Protein AF-A0A1D2AH05-F1 (afdb_monomer)

Secondary structure (DSSP, 8-state):
---------------------------TTTTTSTTHHHHHHHHHHHHHHHHHHHHHH-GGGTSS------TTS-S-HHHHHHHHHHHHHHSTT--TT--EEEE-S-THHHHHHHHTT-SSEEEEEEPPP----STT-------S-TTS--EEEEE-

Radius of gyration: 19.67 Å; Cα contacts (8 Å, |Δi|>4): 107; chains: 1; bounding box: 65×32×46 Å

Nearest PDB structures (foldseek):
  5fir-assembly1_A  TM=8.798E-01  e=1.162E-06  Caenorhabditis elegans
  5fir-assembly6_K  TM=8.689E-01  e=9.534E-07  Caenorhabditis elegans
  5fir-assembly2_C  TM=8.759E-01  e=2.246E-06  Caenorhabditis elegans
  8k5p-assembly1_M  TM=8.437E-01  e=1.088E-06  Saccharomyces cerevisiae S288C
  8yfr-assembly1_R  TM=8.035E-01  e=6.039E-06  Komagataella phaffii

Organism: Auxenochlorella protothecoides (NCBI:txid3075)

Foldseek 3Di:
DDDDDDDDDDDDDDDDDDDDDDDDDDDPCCCVDPVNVVVQVVVLVVVVVVLVVCCVPPPVSVPDDDDDDGPVDDDDPLVVVLVVLVVLVVDPPRDLQDAEEAEDADPVNVVSQVVSPRPHYKYKYWDQDQPDPDPDDGPPPPCPDPVPIDIDIGTD

Structure (mmCIF, N/CA/C/O backbone):
data_AF-A0A1D2AH05-F1
#
_entry.id   AF-A0A1D2AH05-F1
#
loop_
_atom_site.group_PDB
_atom_site.id
_atom_site.type_symbol
_atom_site.label_atom_id
_atom_site.label_alt_id
_atom_site.label_comp_id
_atom_site.label_asym_id
_atom_si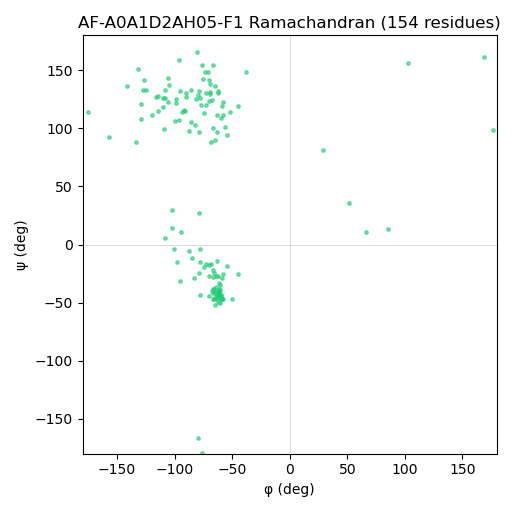te.label_entity_id
_atom_site.label_seq_id
_atom_site.pdbx_PDB_ins_code
_atom_site.Cartn_x
_atom_site.Cartn_y
_atom_site.Cartn_z
_atom_site.occupancy
_atom_site.B_iso_or_equiv
_atom_site.auth_seq_id
_atom_site.auth_comp_id
_atom_site.auth_asym_id
_atom_site.auth_atom_id
_atom_site.pdbx_PDB_model_num
ATOM 1 N N . MET A 1 1 ? -32.420 -3.514 -7.504 1.00 34.28 1 MET A N 1
ATOM 2 C CA . MET A 1 1 ? -31.589 -3.898 -8.666 1.00 34.28 1 MET A CA 1
ATOM 3 C C . MET A 1 1 ? -30.134 -3.801 -8.250 1.00 34.28 1 MET A C 1
ATOM 5 O O . MET A 1 1 ? -29.700 -2.736 -7.841 1.00 34.28 1 MET A O 1
ATOM 9 N N . LEU A 1 2 ? -29.437 -4.934 -8.248 1.00 34.66 2 LEU A N 1
ATOM 10 C CA . LEU A 1 2 ? -28.055 -5.085 -7.790 1.00 34.66 2 LEU A CA 1
ATOM 11 C C . LEU A 1 2 ? -27.094 -4.439 -8.801 1.00 34.66 2 LEU A C 1
ATOM 13 O O . LEU A 1 2 ? -27.190 -4.732 -9.990 1.00 34.66 2 LEU A O 1
ATOM 17 N N . HIS A 1 3 ? -26.165 -3.596 -8.353 1.00 33.41 3 HIS A N 1
ATOM 18 C CA . HIS A 1 3 ? -24.952 -3.264 -9.108 1.00 33.41 3 HIS A CA 1
ATOM 19 C C . HIS A 1 3 ? -23.756 -3.693 -8.256 1.00 33.41 3 HIS A C 1
ATOM 21 O O . HIS A 1 3 ? -23.551 -3.191 -7.155 1.00 33.41 3 HIS A O 1
ATOM 27 N N . GLY A 1 4 ? -23.062 -4.727 -8.737 1.00 34.72 4 GLY A N 1
ATOM 28 C CA . GLY A 1 4 ? -21.944 -5.385 -8.065 1.00 34.72 4 GLY A CA 1
ATOM 29 C C . GLY A 1 4 ? -20.626 -4.598 -8.121 1.00 34.72 4 GLY A C 1
ATOM 30 O O . GLY A 1 4 ? -20.571 -3.515 -8.702 1.00 34.72 4 GLY A O 1
ATOM 31 N N . PRO A 1 5 ? -19.548 -5.151 -7.535 1.00 37.34 5 PRO A N 1
ATOM 32 C CA . PRO A 1 5 ? -18.251 -4.491 -7.464 1.00 37.34 5 PRO A CA 1
ATOM 33 C C . PRO A 1 5 ? -17.597 -4.396 -8.848 1.00 37.34 5 PRO A C 1
ATOM 35 O O . PRO A 1 5 ? -17.486 -5.376 -9.591 1.00 37.34 5 PRO A O 1
ATOM 38 N N . THR A 1 6 ? -17.162 -3.185 -9.183 1.00 32.34 6 THR A N 1
ATOM 39 C CA . THR A 1 6 ? -16.526 -2.805 -10.444 1.00 32.34 6 THR A CA 1
ATOM 40 C C . THR A 1 6 ? -15.244 -3.612 -10.670 1.00 32.34 6 THR A C 1
ATOM 42 O O . THR A 1 6 ? -14.236 -3.426 -9.993 1.00 32.34 6 THR A O 1
ATOM 45 N N . LYS A 1 7 ? -15.293 -4.537 -11.635 1.00 33.09 7 LYS A N 1
ATOM 46 C CA . LYS A 1 7 ? -14.141 -5.304 -12.127 1.00 33.09 7 LYS A CA 1
ATOM 47 C C . LYS A 1 7 ? -13.132 -4.372 -12.804 1.00 33.09 7 LYS A C 1
ATOM 49 O O . LYS A 1 7 ? -13.511 -3.536 -13.621 1.00 33.09 7 LYS A O 1
ATOM 54 N N . LEU A 1 8 ? -11.848 -4.585 -12.517 1.00 35.28 8 LEU A N 1
ATOM 55 C CA . LEU A 1 8 ? -10.707 -3.968 -13.195 1.00 35.28 8 LEU A CA 1
ATOM 56 C C . LEU A 1 8 ? -10.786 -4.251 -14.714 1.00 35.28 8 LEU A C 1
ATOM 58 O O . LEU A 1 8 ? -10.469 -5.354 -15.159 1.00 35.28 8 LEU A O 1
ATOM 62 N N . GLN A 1 9 ? -11.238 -3.285 -15.521 1.00 28.88 9 GLN A N 1
ATOM 63 C CA . GLN A 1 9 ? -11.193 -3.378 -16.984 1.00 28.88 9 GLN A CA 1
ATOM 64 C C . GLN A 1 9 ? -9.833 -2.888 -17.487 1.00 28.88 9 GLN A C 1
ATOM 66 O O . GLN A 1 9 ? -9.564 -1.692 -17.541 1.00 28.88 9 GLN A O 1
ATOM 71 N N . ALA A 1 10 ? -8.978 -3.824 -17.895 1.00 34.34 10 ALA A N 1
ATOM 72 C CA . ALA A 1 10 ? -7.809 -3.529 -18.711 1.00 34.34 10 ALA A CA 1
ATOM 73 C C . ALA A 1 10 ? -8.221 -3.562 -20.195 1.00 34.34 10 ALA A C 1
ATOM 75 O O . ALA A 1 10 ? -8.300 -4.636 -20.789 1.00 34.34 10 ALA A O 1
ATOM 76 N N . ARG A 1 11 ? -8.507 -2.400 -20.800 1.00 31.09 11 ARG A N 1
ATOM 77 C CA . ARG A 1 11 ? -8.536 -2.250 -22.269 1.00 31.09 11 ARG A CA 1
ATOM 78 C C . ARG A 1 11 ? -7.136 -1.854 -22.732 1.00 31.09 11 ARG A C 1
ATOM 80 O O . ARG A 1 11 ? -6.517 -0.964 -22.160 1.00 31.09 11 ARG A O 1
ATOM 87 N N . GLY A 1 12 ? -6.620 -2.625 -23.684 1.00 33.19 12 GLY A N 1
ATOM 88 C CA . GLY A 1 12 ? -5.206 -2.676 -24.031 1.00 33.19 12 GLY A CA 1
ATOM 89 C C . GLY A 1 12 ? -4.703 -1.561 -24.939 1.00 33.19 12 GLY A C 1
ATOM 90 O O . GLY A 1 12 ? -5.473 -0.888 -25.612 1.00 33.19 12 GLY A O 1
ATOM 91 N N . LEU A 1 13 ? -3.374 -1.474 -24.975 1.00 28.31 13 LEU A N 1
ATOM 92 C CA . LEU A 1 13 ? -2.537 -1.181 -26.138 1.00 28.31 13 LEU A CA 1
ATOM 93 C C . LEU A 1 13 ? -1.152 -1.754 -25.797 1.00 28.31 13 LEU A C 1
ATOM 95 O O . LEU A 1 13 ? -0.359 -1.140 -25.089 1.00 28.31 13 LEU A O 1
ATOM 99 N N . PHE A 1 14 ? -0.911 -3.001 -26.207 1.00 38.81 14 PHE A N 1
ATOM 100 C CA . PHE A 1 14 ? 0.419 -3.604 -26.173 1.00 38.81 14 PHE A CA 1
ATOM 101 C C . PHE A 1 14 ? 1.158 -3.144 -27.429 1.00 38.81 14 PHE A C 1
ATOM 103 O O . PHE A 1 14 ? 0.898 -3.659 -28.513 1.00 38.81 14 PHE A O 1
ATOM 110 N N . SER A 1 15 ? 2.067 -2.183 -27.293 1.00 30.45 15 SER A N 1
ATOM 111 C CA . SER A 1 15 ? 3.177 -2.045 -28.233 1.00 30.45 15 SER A CA 1
ATOM 112 C C . SER A 1 15 ? 4.408 -2.695 -27.602 1.00 30.45 15 SER A C 1
ATOM 114 O O . SER A 1 15 ? 4.772 -2.420 -26.458 1.00 30.45 15 SER A O 1
ATOM 116 N N . SER A 1 16 ? 5.005 -3.638 -28.326 1.00 33.69 16 SER A N 1
ATOM 117 C CA . SER A 1 16 ? 6.245 -4.314 -27.954 1.00 33.69 16 SER A CA 1
ATOM 118 C C . SER A 1 16 ? 7.385 -3.296 -27.895 1.00 33.69 16 SER A C 1
ATOM 120 O O . SER A 1 16 ? 7.786 -2.758 -28.927 1.00 33.69 16 SER A O 1
ATOM 122 N N . VAL A 1 17 ? 7.901 -3.020 -26.697 1.00 43.31 17 VAL A N 1
ATOM 123 C CA . VAL A 1 17 ? 9.143 -2.254 -26.523 1.00 43.31 17 VAL A CA 1
ATOM 124 C C . VAL A 1 17 ? 10.309 -3.206 -26.819 1.00 43.31 17 VAL A C 1
ATOM 126 O O . VAL A 1 17 ? 10.338 -4.282 -26.224 1.00 43.31 17 VAL A O 1
ATOM 129 N N . PRO A 1 18 ? 11.239 -2.873 -27.733 1.00 33.81 18 PRO A N 1
ATOM 130 C CA . PRO A 1 18 ? 12.323 -3.775 -28.098 1.00 33.81 18 PRO A CA 1
ATOM 131 C C . PRO A 1 18 ? 13.327 -3.947 -26.951 1.00 33.81 18 PRO A C 1
ATOM 133 O O . PRO A 1 18 ? 13.812 -2.973 -26.365 1.00 33.81 18 PRO A O 1
ATOM 136 N N . ASP A 1 19 ? 13.643 -5.208 -26.666 1.00 48.44 19 ASP A N 1
ATOM 137 C CA . ASP A 1 19 ? 14.663 -5.646 -25.720 1.00 48.44 19 ASP A CA 1
ATOM 138 C C . ASP A 1 19 ? 16.054 -5.539 -26.350 1.00 48.44 19 ASP A C 1
ATOM 140 O O . ASP A 1 19 ? 16.490 -6.446 -27.051 1.00 48.44 19 ASP A O 1
ATOM 144 N N . SER A 1 20 ? 16.775 -4.449 -26.080 1.00 43.00 20 SER A N 1
ATOM 145 C CA . SER A 1 20 ? 18.239 -4.501 -25.938 1.00 43.00 20 SER A CA 1
ATOM 146 C C . SER A 1 20 ? 18.817 -3.152 -25.510 1.00 43.00 20 SER A C 1
ATOM 148 O O . SER A 1 20 ? 18.840 -2.200 -26.290 1.00 43.00 20 SER A O 1
ATOM 150 N N . LEU A 1 21 ? 19.382 -3.094 -24.302 1.00 40.72 21 LEU A N 1
ATOM 151 C CA . LEU A 1 21 ? 20.508 -2.209 -23.993 1.00 40.72 21 LEU A CA 1
ATOM 152 C C . LEU A 1 21 ? 21.638 -3.078 -23.417 1.00 40.72 21 LEU A C 1
ATOM 154 O O . LEU A 1 21 ? 21.357 -3.932 -22.573 1.00 40.72 21 LEU A O 1
ATOM 158 N N . PRO A 1 22 ? 22.889 -2.915 -23.888 1.00 35.47 22 PRO A N 1
ATOM 159 C CA . PRO A 1 22 ? 23.987 -3.810 -23.553 1.00 35.47 22 PRO A CA 1
ATOM 160 C C . PRO A 1 22 ? 24.416 -3.623 -22.096 1.00 35.47 22 PRO A C 1
ATOM 162 O O . PRO A 1 22 ? 24.314 -2.531 -21.534 1.00 35.47 22 PRO A O 1
ATOM 165 N N . GLY A 1 23 ? 24.886 -4.721 -21.501 1.00 44.91 23 GLY A N 1
ATOM 166 C CA . GLY A 1 23 ? 25.186 -4.856 -20.081 1.00 44.91 23 GLY A CA 1
ATOM 167 C C . GLY A 1 23 ? 25.963 -3.682 -19.491 1.00 44.91 23 GLY A C 1
ATOM 168 O O . GLY A 1 23 ? 27.100 -3.410 -19.868 1.00 44.91 23 GLY A O 1
ATOM 169 N N . ARG A 1 24 ? 25.356 -3.015 -18.510 1.00 38.25 24 ARG A N 1
ATOM 170 C CA . ARG A 1 24 ? 26.046 -2.159 -17.546 1.00 38.25 24 ARG A CA 1
ATOM 171 C C . ARG A 1 24 ? 25.397 -2.351 -16.186 1.00 38.25 24 ARG A C 1
ATOM 173 O O . ARG A 1 24 ? 24.176 -2.426 -16.089 1.00 38.25 24 ARG A O 1
ATOM 180 N N . ALA A 1 25 ? 26.256 -2.455 -15.177 1.00 42.81 25 ALA A N 1
ATOM 181 C CA . ALA A 1 25 ? 25.951 -2.674 -13.772 1.00 42.81 25 ALA A CA 1
ATOM 182 C C . ALA A 1 25 ? 24.699 -1.928 -13.280 1.00 42.81 25 ALA A C 1
ATOM 184 O O . ALA A 1 25 ? 24.389 -0.825 -13.744 1.00 42.81 25 ALA A O 1
ATOM 185 N N . HIS A 1 26 ? 24.012 -2.529 -12.305 1.00 47.12 26 HIS A N 1
ATOM 186 C CA . HIS A 1 26 ? 22.932 -1.911 -11.542 1.00 47.12 26 HIS A CA 1
ATOM 187 C C . HIS A 1 26 ? 23.436 -0.602 -10.921 1.00 47.12 26 HIS A C 1
ATOM 189 O O . HIS A 1 26 ? 24.060 -0.592 -9.865 1.00 47.12 26 HIS A O 1
ATOM 195 N N . HIS A 1 27 ? 23.209 0.520 -11.600 1.00 45.88 27 HIS A N 1
ATOM 196 C CA . HIS A 1 27 ? 23.516 1.823 -11.037 1.00 45.88 27 HIS A CA 1
ATOM 197 C C . HIS A 1 27 ? 22.442 2.111 -9.989 1.00 45.88 27 HIS A C 1
ATOM 199 O O . HIS A 1 27 ? 21.282 2.329 -10.344 1.00 45.88 27 HIS A O 1
ATOM 205 N N . GLN A 1 28 ? 22.841 2.153 -8.715 1.00 52.06 28 GLN A N 1
ATOM 206 C CA . GLN A 1 28 ? 22.016 2.568 -7.568 1.00 52.06 28 GLN A CA 1
ATOM 207 C C . GLN A 1 28 ? 21.199 3.851 -7.858 1.00 52.06 28 GLN A C 1
ATOM 209 O O . GLN A 1 28 ? 20.119 4.056 -7.314 1.00 52.06 28 GLN A O 1
ATOM 214 N N . ASN A 1 29 ? 21.677 4.681 -8.792 1.00 51.44 29 ASN A N 1
ATOM 215 C CA . ASN A 1 29 ? 21.108 5.975 -9.161 1.00 51.44 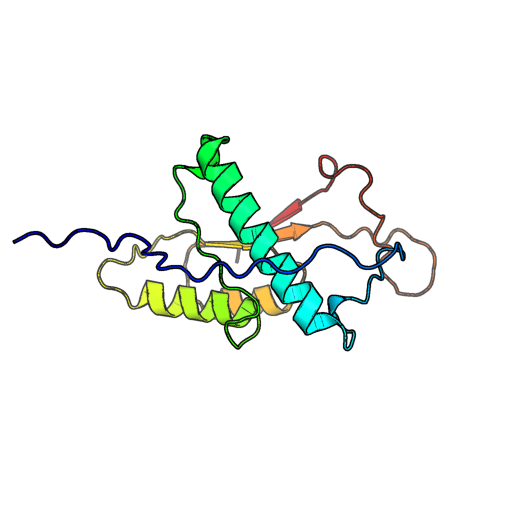29 ASN A CA 1
ATOM 216 C C . ASN A 1 29 ? 20.144 5.941 -10.361 1.00 51.44 29 ASN A C 1
ATOM 218 O O . ASN A 1 29 ? 19.761 7.001 -10.853 1.00 51.44 29 ASN A O 1
ATOM 222 N N . ALA A 1 30 ? 19.716 4.770 -10.850 1.00 57.91 30 ALA A N 1
ATOM 223 C CA . ALA A 1 30 ? 18.767 4.684 -11.972 1.00 57.91 30 ALA A CA 1
ATOM 224 C C . ALA A 1 30 ? 17.434 5.416 -11.695 1.00 57.91 30 ALA A C 1
ATOM 226 O O . ALA A 1 30 ? 16.778 5.890 -12.621 1.00 57.91 30 ALA A O 1
ATOM 227 N N . ILE A 1 31 ? 17.062 5.560 -10.418 1.00 61.09 31 ILE A N 1
ATOM 228 C CA . ILE A 1 31 ? 15.856 6.269 -9.964 1.00 61.09 31 ILE A CA 1
ATOM 229 C C . ILE A 1 31 ? 16.051 7.800 -9.967 1.00 61.09 31 ILE A C 1
ATOM 231 O O . ILE A 1 31 ? 15.075 8.528 -10.116 1.00 61.09 31 ILE A O 1
ATOM 235 N N . ALA A 1 32 ? 17.290 8.296 -9.866 1.00 57.88 32 ALA A N 1
ATOM 236 C CA . ALA A 1 32 ? 17.636 9.725 -9.819 1.00 57.88 32 ALA A CA 1
ATOM 237 C C . ALA A 1 32 ? 18.321 10.241 -11.107 1.00 57.88 32 ALA A C 1
ATOM 239 O O . ALA A 1 32 ? 18.779 11.377 -11.168 1.00 57.88 32 ALA A O 1
ATOM 240 N N . SER A 1 33 ? 18.418 9.402 -12.140 1.00 63.06 33 SER A N 1
ATOM 241 C CA . SER A 1 33 ? 19.129 9.683 -13.392 1.00 63.06 33 SER A CA 1
ATOM 242 C C . SER A 1 33 ? 18.182 10.191 -14.492 1.00 63.06 33 SER A C 1
ATOM 244 O O . SER A 1 33 ? 16.996 9.867 -14.466 1.00 63.06 33 SER A O 1
ATOM 246 N N . PRO A 1 34 ? 18.669 10.895 -15.533 1.00 61.47 34 PRO A N 1
ATOM 247 C CA . PRO A 1 34 ? 17.891 11.181 -16.748 1.00 61.47 34 PRO A CA 1
ATOM 248 C C . PRO A 1 34 ? 17.299 9.934 -17.440 1.00 61.47 34 PRO A C 1
ATOM 250 O O . PRO A 1 34 ? 16.334 10.049 -18.190 1.00 61.47 34 PRO A O 1
ATOM 253 N N . LEU A 1 35 ? 17.806 8.728 -17.152 1.00 67.06 35 LEU A N 1
ATOM 254 C CA . LEU A 1 35 ? 17.219 7.459 -17.612 1.00 67.06 35 LEU A CA 1
ATOM 255 C C . LEU A 1 35 ? 15.982 7.008 -16.805 1.00 67.06 35 LEU A C 1
ATOM 257 O O . LEU A 1 35 ? 15.357 6.000 -17.156 1.00 67.06 35 LEU A O 1
ATOM 261 N N . ARG A 1 36 ? 15.610 7.743 -15.746 1.00 73.50 36 ARG A N 1
ATOM 262 C CA . ARG A 1 36 ? 14.499 7.433 -14.832 1.00 73.50 36 ARG A CA 1
ATOM 263 C C . ARG A 1 36 ? 13.189 7.133 -15.565 1.00 73.50 36 ARG A C 1
ATOM 265 O O . ARG A 1 36 ? 12.602 6.107 -15.232 1.00 73.50 36 ARG A O 1
ATOM 272 N N . PRO A 1 37 ? 12.716 7.912 -16.561 1.00 81.12 37 PRO A N 1
ATOM 273 C CA . PRO A 1 37 ? 11.414 7.649 -17.178 1.00 81.12 37 PRO A CA 1
ATOM 274 C C . PRO A 1 37 ? 11.351 6.280 -17.867 1.00 81.12 37 PRO A C 1
ATOM 276 O O . PRO A 1 37 ? 10.469 5.478 -17.576 1.00 81.12 37 PRO A O 1
ATOM 279 N N . ALA A 1 38 ? 12.333 5.955 -18.713 1.00 86.00 38 ALA A N 1
ATOM 280 C CA . ALA A 1 38 ? 12.361 4.679 -19.430 1.00 86.00 38 ALA A CA 1
ATOM 2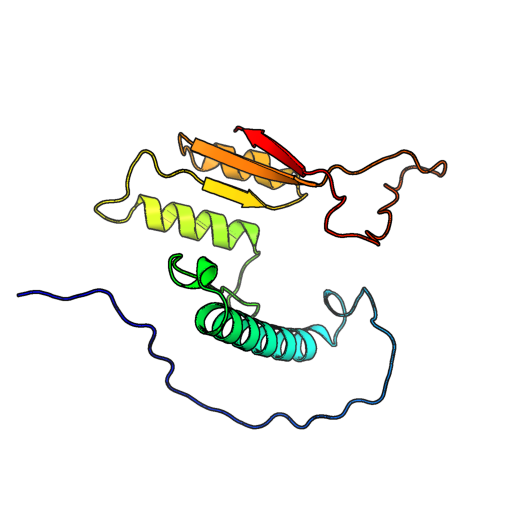81 C C . ALA A 1 38 ? 12.532 3.479 -18.483 1.00 86.00 38 ALA A C 1
ATOM 283 O O . ALA A 1 38 ? 11.918 2.428 -18.679 1.00 86.00 38 ALA A O 1
ATOM 284 N N . PHE A 1 39 ? 13.352 3.632 -17.440 1.00 89.25 39 PHE A N 1
ATOM 285 C CA . PHE A 1 39 ? 13.516 2.605 -16.416 1.00 89.25 39 PHE A CA 1
ATOM 286 C C . PHE A 1 39 ? 12.227 2.395 -15.607 1.00 89.25 39 PHE A C 1
ATOM 288 O O . PHE A 1 39 ? 11.785 1.257 -15.464 1.00 89.25 39 PHE A O 1
ATOM 295 N N . MET A 1 40 ? 11.578 3.469 -15.145 1.00 88.94 40 MET A N 1
ATOM 296 C CA . MET A 1 40 ? 10.331 3.410 -14.371 1.00 88.94 40 MET A CA 1
ATOM 297 C C . MET A 1 40 ? 9.164 2.821 -15.174 1.00 88.94 40 MET A C 1
ATOM 299 O O . MET A 1 40 ? 8.379 2.048 -14.620 1.00 88.94 40 MET A O 1
ATOM 303 N N . VAL A 1 41 ? 9.081 3.099 -16.481 1.00 90.69 41 VAL A N 1
ATOM 304 C CA . VAL A 1 41 ? 8.091 2.481 -17.383 1.00 90.69 41 VAL A CA 1
ATOM 305 C C . VAL A 1 41 ? 8.267 0.964 -17.424 1.00 90.69 41 VAL A C 1
ATOM 307 O O . VAL A 1 41 ? 7.305 0.224 -17.187 1.00 90.69 41 VAL A O 1
ATOM 310 N N . ARG A 1 42 ? 9.498 0.486 -17.656 1.00 91.81 42 ARG A N 1
ATOM 311 C CA . ARG A 1 42 ? 9.795 -0.956 -17.651 1.00 91.81 42 ARG A CA 1
ATOM 312 C C . ARG A 1 42 ? 9.545 -1.575 -16.281 1.00 91.81 42 ARG A C 1
ATOM 314 O O . ARG A 1 42 ? 8.925 -2.633 -16.208 1.00 91.81 42 ARG A O 1
ATOM 321 N N . LEU A 1 43 ? 9.969 -0.912 -15.208 1.00 92.81 43 LEU A N 1
ATOM 322 C CA . LEU A 1 43 ? 9.772 -1.371 -13.835 1.00 92.81 43 LEU A CA 1
ATOM 323 C C . LEU A 1 43 ? 8.281 -1.530 -13.509 1.00 92.81 43 LEU A C 1
ATOM 325 O O . LEU A 1 43 ? 7.863 -2.574 -13.017 1.00 92.81 43 LEU A O 1
ATOM 329 N N . GLY A 1 44 ? 7.458 -0.539 -13.858 1.00 93.75 44 GLY A N 1
ATOM 330 C CA . GLY A 1 44 ? 6.009 -0.603 -13.672 1.00 93.75 44 GLY A CA 1
ATOM 331 C C . GLY A 1 44 ? 5.358 -1.746 -14.455 1.00 93.75 44 GLY A C 1
ATOM 332 O O . GLY A 1 44 ? 4.463 -2.415 -13.939 1.00 93.75 44 GLY A O 1
ATOM 333 N N . ALA A 1 45 ? 5.818 -2.020 -15.681 1.00 93.19 45 ALA A N 1
ATOM 334 C CA . ALA A 1 45 ? 5.338 -3.161 -16.462 1.00 93.19 45 ALA A CA 1
ATOM 335 C C . ALA A 1 45 ? 5.681 -4.504 -15.793 1.00 93.19 45 ALA A C 1
ATOM 337 O O . ALA A 1 45 ? 4.801 -5.358 -15.653 1.00 93.19 45 ALA A O 1
ATOM 338 N N . HIS A 1 46 ? 6.916 -4.653 -15.309 1.00 95.56 46 HIS A N 1
ATOM 339 C CA . HIS A 1 46 ? 7.360 -5.852 -14.598 1.00 95.56 46 HIS A CA 1
ATOM 340 C C . HIS A 1 46 ? 6.609 -6.049 -13.277 1.00 95.56 46 HIS A C 1
ATOM 342 O O . HIS A 1 46 ? 6.176 -7.164 -12.999 1.00 95.56 46 HIS A O 1
ATOM 348 N N . PHE A 1 47 ? 6.363 -4.989 -12.500 1.00 95.19 47 PHE A N 1
ATOM 349 C CA . PHE A 1 47 ? 5.570 -5.084 -11.269 1.00 95.19 47 PHE A CA 1
ATOM 350 C C . PHE A 1 47 ? 4.141 -5.550 -11.532 1.00 95.19 47 PHE A C 1
ATOM 352 O O . PHE A 1 47 ? 3.646 -6.444 -10.847 1.00 95.19 47 PHE A O 1
ATOM 359 N N . ARG A 1 48 ? 3.478 -5.003 -12.556 1.00 94.69 48 ARG A N 1
ATOM 360 C CA . ARG A 1 48 ? 2.129 -5.451 -12.933 1.00 94.69 48 ARG A CA 1
ATOM 361 C C . ARG A 1 48 ? 2.112 -6.923 -13.338 1.00 94.69 48 ARG A C 1
ATOM 363 O O . ARG A 1 48 ? 1.193 -7.644 -12.954 1.00 94.69 48 ARG A O 1
ATOM 370 N N . PHE A 1 49 ? 3.115 -7.374 -14.091 1.00 96.44 49 PHE A N 1
ATOM 371 C CA . PHE A 1 49 ? 3.267 -8.789 -14.426 1.00 96.44 49 PHE A CA 1
ATOM 372 C C . PHE A 1 49 ? 3.494 -9.647 -13.173 1.00 96.44 49 PHE A C 1
ATOM 374 O O . PHE A 1 49 ? 2.799 -10.642 -12.985 1.00 96.44 49 PHE A O 1
ATOM 381 N N . PHE A 1 50 ? 4.396 -9.229 -12.284 1.00 96.31 50 PHE A N 1
ATOM 382 C CA . PHE A 1 50 ? 4.704 -9.924 -11.036 1.00 96.31 50 PHE A CA 1
ATOM 383 C C . PHE A 1 50 ? 3.470 -10.091 -10.144 1.00 96.31 50 PHE A C 1
ATOM 385 O O . PHE A 1 50 ? 3.194 -11.199 -9.695 1.00 96.31 50 PHE A O 1
ATOM 392 N N . VAL A 1 51 ? 2.684 -9.028 -9.945 1.00 95.19 51 VAL A N 1
ATOM 393 C CA . VAL A 1 51 ? 1.446 -9.089 -9.151 1.00 95.19 51 VAL A CA 1
ATOM 394 C C . VAL A 1 51 ? 0.453 -10.076 -9.766 1.00 95.19 51 VAL A C 1
ATOM 396 O O . VAL A 1 51 ? -0.100 -10.911 -9.056 1.00 95.19 51 VAL A O 1
ATOM 399 N N . ARG A 1 52 ? 0.255 -10.043 -11.092 1.00 95.69 52 ARG A N 1
ATOM 400 C CA . ARG A 1 52 ? -0.635 -10.994 -11.787 1.00 95.69 52 ARG A CA 1
ATOM 401 C C . ARG A 1 52 ? -0.164 -12.435 -11.623 1.00 95.69 52 ARG A C 1
ATOM 403 O O . ARG A 1 52 ? -0.977 -13.309 -11.333 1.00 95.69 52 ARG A O 1
ATOM 410 N N . LYS A 1 53 ? 1.141 -12.666 -11.774 1.00 96.50 53 LYS A N 1
ATOM 411 C CA . LYS A 1 53 ? 1.766 -13.973 -11.563 1.00 96.50 53 LYS A CA 1
ATOM 412 C C . LYS A 1 53 ? 1.547 -14.457 -10.126 1.00 96.50 53 LYS A C 1
ATOM 414 O O . LYS A 1 53 ? 1.100 -15.580 -9.931 1.00 96.50 53 LYS A O 1
ATOM 419 N N . LYS A 1 54 ? 1.758 -13.592 -9.129 1.00 96.94 54 LYS A N 1
ATOM 420 C CA . LYS A 1 54 ? 1.530 -13.912 -7.713 1.00 96.94 54 LYS A CA 1
ATOM 421 C C . LYS A 1 54 ? 0.078 -14.260 -7.409 1.00 96.94 54 LYS A C 1
ATOM 423 O O . LYS A 1 54 ? -0.156 -15.263 -6.756 1.00 96.94 54 LYS A O 1
ATOM 428 N N . ILE A 1 55 ? -0.894 -13.517 -7.935 1.00 95.19 55 ILE A N 1
ATOM 429 C CA . ILE A 1 55 ? -2.318 -13.863 -7.772 1.00 95.19 55 ILE A CA 1
ATOM 430 C C . ILE A 1 55 ? -2.626 -15.246 -8.384 1.00 95.19 55 ILE A C 1
ATOM 432 O O . ILE A 1 55 ? -3.407 -16.021 -7.826 1.00 95.19 55 ILE A O 1
ATOM 436 N N . ALA A 1 56 ? -2.023 -15.569 -9.532 1.00 95.56 56 ALA A N 1
ATOM 437 C CA . ALA A 1 56 ? -2.241 -16.847 -10.206 1.00 95.56 56 ALA A CA 1
ATOM 438 C C . ALA A 1 56 ? -1.618 -18.029 -9.444 1.00 95.56 56 ALA A C 1
ATOM 440 O O . ALA A 1 56 ? -2.273 -19.057 -9.272 1.00 95.56 56 ALA A O 1
ATOM 441 N N . GLU A 1 57 ? -0.387 -17.880 -8.963 1.00 96.81 57 GLU A N 1
ATOM 442 C CA . GLU A 1 57 ? 0.418 -18.983 -8.419 1.00 96.81 57 GLU A CA 1
ATOM 443 C C . GLU A 1 57 ? 0.323 -19.121 -6.893 1.00 96.81 57 GLU A C 1
ATOM 445 O O . GLU A 1 57 ? 0.398 -20.232 -6.376 1.00 96.81 57 GLU A O 1
ATOM 450 N N . ASP A 1 58 ? 0.129 -18.021 -6.166 1.00 95.38 58 ASP A N 1
ATOM 451 C CA . ASP A 1 58 ? 0.175 -17.977 -4.705 1.00 95.38 58 ASP A CA 1
ATOM 452 C C . ASP A 1 58 ? -1.225 -17.750 -4.116 1.00 95.38 58 ASP A C 1
ATOM 454 O O . ASP A 1 58 ? -1.881 -16.728 -4.339 1.00 95.38 58 ASP A O 1
ATOM 458 N N . VAL A 1 59 ? -1.694 -18.719 -3.327 1.00 94.94 59 VAL A N 1
ATOM 459 C CA . VAL A 1 59 ? -3.021 -18.680 -2.698 1.00 94.94 59 VAL A CA 1
ATOM 460 C C . VAL A 1 59 ? -3.156 -17.490 -1.741 1.00 94.94 59 VAL A C 1
ATOM 462 O O . VAL A 1 59 ? -4.239 -16.902 -1.660 1.00 94.94 59 VAL A O 1
ATOM 465 N N . ALA A 1 60 ? -2.075 -17.075 -1.071 1.00 94.69 60 ALA A N 1
ATOM 466 C CA . ALA A 1 60 ? -2.102 -15.952 -0.133 1.00 94.69 60 ALA A CA 1
ATOM 467 C C . ALA A 1 60 ? -2.431 -14.616 -0.823 1.00 94.69 60 ALA A C 1
ATOM 469 O O . ALA A 1 60 ? -3.031 -13.732 -0.209 1.00 94.69 60 ALA A O 1
ATOM 470 N N . TRP A 1 61 ? -2.116 -14.490 -2.116 1.00 95.12 61 TRP A N 1
ATOM 471 C CA . TRP A 1 61 ? -2.318 -13.276 -2.913 1.00 95.12 61 TRP A CA 1
ATOM 472 C C . TRP A 1 61 ? -3.705 -13.181 -3.558 1.00 95.12 61 TRP A C 1
ATOM 474 O O . TRP A 1 61 ? -4.040 -12.150 -4.136 1.00 95.12 61 TRP A O 1
ATOM 484 N N . ARG A 1 62 ? -4.540 -14.222 -3.443 1.00 92.94 62 ARG A N 1
ATOM 485 C CA . ARG A 1 62 ? -5.886 -14.250 -4.049 1.00 92.94 62 ARG A CA 1
ATOM 486 C C . ARG A 1 62 ? -6.958 -13.561 -3.212 1.00 92.94 62 ARG A C 1
ATOM 488 O O . ARG A 1 62 ? -7.949 -13.090 -3.759 1.00 92.94 62 ARG A O 1
ATOM 495 N N . ARG A 1 63 ? -6.790 -13.553 -1.888 1.00 94.44 63 ARG A N 1
ATOM 496 C CA . ARG A 1 63 ? -7.743 -12.954 -0.944 1.00 94.44 63 ARG A CA 1
ATOM 497 C C . ARG A 1 63 ? -7.657 -11.421 -0.846 1.00 94.44 63 ARG A C 1
ATOM 499 O O . ARG A 1 63 ? -8.720 -10.809 -0.760 1.00 94.44 63 ARG A O 1
ATOM 506 N N . PRO A 1 64 ? -6.471 -10.784 -0.778 1.00 94.94 64 PRO A N 1
ATOM 507 C CA . PRO A 1 64 ? -6.397 -9.336 -0.621 1.00 94.94 64 PRO A CA 1
ATOM 508 C C . PRO A 1 64 ? -6.765 -8.594 -1.910 1.00 94.94 64 PRO A C 1
ATOM 510 O O . PRO A 1 64 ? -6.461 -9.038 -3.016 1.00 94.94 64 PRO A O 1
ATOM 513 N N . THR A 1 65 ? -7.355 -7.410 -1.757 1.00 94.19 65 THR A N 1
ATOM 514 C CA . THR A 1 65 ? -7.477 -6.443 -2.853 1.00 94.19 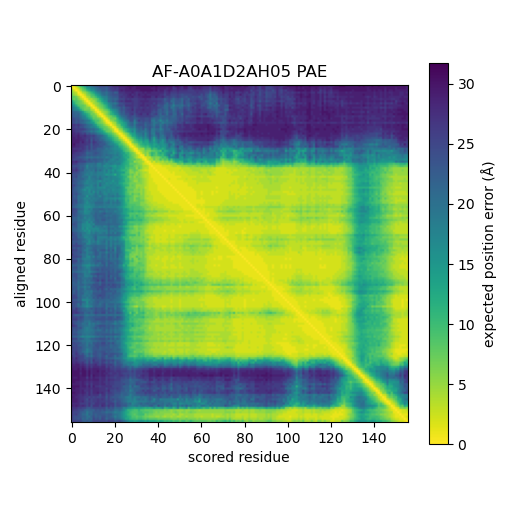65 THR A CA 1
ATOM 515 C C . THR A 1 65 ? -6.133 -5.752 -3.046 1.00 94.19 65 THR A C 1
ATOM 517 O O . THR A 1 65 ? -5.633 -5.108 -2.127 1.00 94.19 65 THR A O 1
ATOM 520 N N . ILE A 1 66 ? -5.548 -5.875 -4.237 1.00 94.81 66 ILE A N 1
ATOM 521 C CA . ILE A 1 66 ? -4.231 -5.308 -4.548 1.00 94.81 66 ILE A CA 1
ATOM 522 C C . ILE A 1 66 ? -4.404 -4.083 -5.441 1.00 94.81 66 ILE A C 1
ATOM 524 O O . ILE A 1 66 ? -4.966 -4.176 -6.533 1.00 94.81 66 ILE A O 1
ATOM 528 N N . ILE A 1 67 ? -3.886 -2.944 -4.985 1.00 94.81 67 ILE A N 1
ATOM 529 C CA . ILE A 1 67 ? -3.907 -1.670 -5.707 1.00 94.81 67 ILE A CA 1
ATOM 530 C C . ILE A 1 67 ? -2.464 -1.278 -6.015 1.00 94.81 67 ILE A C 1
ATOM 532 O O . ILE A 1 67 ? -1.622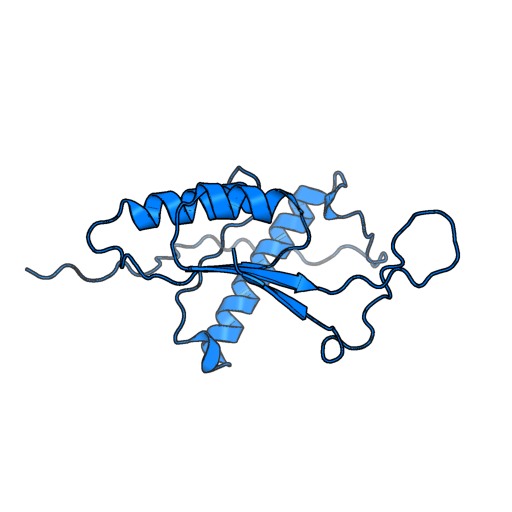 -1.229 -5.123 1.00 94.81 67 ILE A O 1
ATOM 536 N N . PHE A 1 68 ? -2.176 -0.998 -7.285 1.00 94.88 68 PHE A N 1
ATOM 537 C CA . PHE A 1 68 ? -0.868 -0.522 -7.727 1.00 94.88 68 PHE A CA 1
ATOM 538 C C . PHE A 1 68 ? -0.994 0.901 -8.267 1.00 94.88 68 PHE A C 1
ATOM 540 O O . PHE A 1 68 ? -1.629 1.111 -9.299 1.00 94.88 68 PHE A O 1
ATOM 547 N N . SER A 1 69 ? -0.368 1.861 -7.585 1.00 94.44 69 SER A N 1
ATOM 548 C CA . SER A 1 69 ? -0.273 3.255 -8.024 1.00 94.44 69 SER A CA 1
ATOM 549 C C . SER A 1 69 ? 1.166 3.563 -8.436 1.00 94.44 69 SER A C 1
ATOM 551 O O . SER A 1 69 ? 2.028 3.790 -7.589 1.00 94.44 69 SER A O 1
ATOM 553 N N . GLY A 1 70 ? 1.426 3.529 -9.744 1.00 91.38 70 GLY A N 1
ATOM 554 C CA . GLY A 1 70 ? 2.766 3.644 -10.312 1.00 91.38 70 GLY A CA 1
ATOM 555 C C . GLY A 1 70 ? 3.314 5.073 -10.398 1.00 91.38 70 GLY A C 1
ATOM 556 O O . GLY A 1 70 ? 2.799 6.023 -9.803 1.00 91.38 70 GLY A O 1
ATOM 557 N N . HIS A 1 71 ? 4.401 5.196 -11.164 1.00 90.00 71 HIS A N 1
ATOM 558 C CA . HIS A 1 71 ? 5.079 6.461 -11.479 1.00 90.00 71 HIS A CA 1
ATOM 559 C C . HIS A 1 71 ? 4.292 7.344 -12.460 1.00 90.00 71 HIS A C 1
ATOM 561 O O . HIS A 1 71 ? 4.594 8.521 -12.606 1.00 90.00 71 HIS A O 1
ATOM 567 N N . ASP A 1 72 ? 3.327 6.755 -13.160 1.00 89.88 72 ASP A N 1
ATOM 568 C CA . ASP A 1 72 ? 2.412 7.391 -14.104 1.00 89.88 72 ASP A CA 1
ATOM 569 C C . ASP A 1 72 ? 1.326 8.224 -13.409 1.00 89.88 72 ASP A C 1
ATOM 571 O O . ASP A 1 72 ? 0.752 9.123 -14.018 1.00 89.88 72 ASP A O 1
ATOM 575 N N . VAL A 1 73 ? 1.080 7.966 -12.123 1.00 92.00 73 VAL A N 1
ATOM 576 C CA . VAL A 1 73 ? 0.213 8.791 -11.277 1.00 92.00 73 VAL A CA 1
ATOM 577 C C . VAL A 1 73 ? 1.075 9.873 -10.610 1.00 92.00 73 VAL A C 1
ATOM 579 O O . VAL A 1 73 ? 2.113 9.531 -10.036 1.00 92.00 73 VAL A O 1
ATOM 582 N N . PRO A 1 74 ? 0.696 11.162 -10.642 1.00 91.75 74 PRO A N 1
ATOM 583 C CA . PRO A 1 74 ? 1.447 12.217 -9.963 1.00 91.75 74 PRO A CA 1
ATOM 584 C C . PRO A 1 74 ? 1.391 12.066 -8.436 1.00 91.75 74 PRO A C 1
ATOM 586 O O . PRO A 1 74 ? 0.455 11.484 -7.896 1.00 91.75 74 PRO A O 1
ATOM 589 N N . GLY A 1 75 ? 2.398 12.597 -7.739 1.00 89.38 75 GLY A N 1
ATOM 590 C CA . GLY A 1 75 ? 2.480 12.592 -6.275 1.00 89.38 75 GLY A CA 1
ATOM 591 C C . GLY A 1 75 ? 3.434 11.544 -5.691 1.00 89.38 75 GLY A C 1
ATOM 592 O O . GLY A 1 75 ? 3.755 10.526 -6.317 1.00 89.38 75 GLY A O 1
ATOM 593 N N . GLU A 1 76 ? 3.893 11.824 -4.475 1.00 91.31 76 GLU A N 1
ATOM 594 C CA . GLU A 1 76 ? 4.797 10.967 -3.705 1.00 91.31 76 GLU A CA 1
ATOM 595 C C . GLU A 1 76 ? 4.059 9.765 -3.107 1.00 91.31 76 GLU A C 1
ATOM 597 O O . GLU A 1 76 ? 2.841 9.792 -2.920 1.00 91.31 76 GLU A O 1
ATOM 602 N N . GLY A 1 77 ? 4.793 8.680 -2.846 1.00 89.88 77 GLY A N 1
ATOM 603 C CA . GLY A 1 77 ? 4.203 7.415 -2.401 1.00 89.88 77 GLY A CA 1
ATOM 604 C C . GLY A 1 77 ? 3.416 7.555 -1.097 1.00 89.88 77 GLY A C 1
ATOM 605 O O . GLY A 1 77 ? 2.270 7.115 -1.031 1.00 89.88 77 GLY A O 1
ATOM 606 N N . GLU A 1 78 ? 3.997 8.219 -0.096 1.00 93.12 78 GLU A N 1
ATOM 607 C CA . GLU A 1 78 ? 3.353 8.437 1.203 1.00 93.12 78 GLU A CA 1
ATOM 608 C C . GLU A 1 78 ? 2.078 9.279 1.087 1.00 93.12 78 GLU A C 1
ATOM 610 O O . GLU A 1 78 ? 1.035 8.906 1.623 1.00 93.12 78 GLU A O 1
ATOM 615 N N . HIS A 1 79 ? 2.105 10.349 0.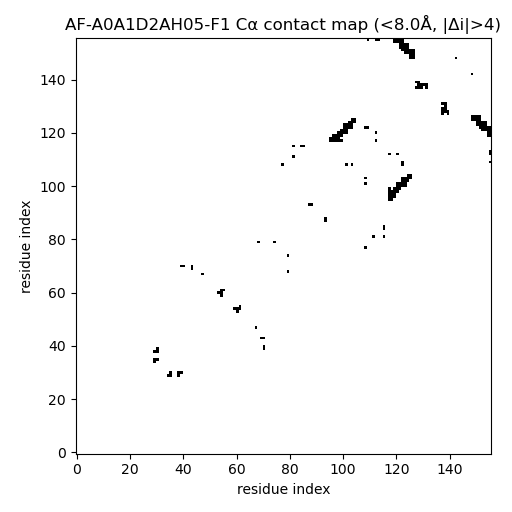292 1.00 92.44 79 HIS A N 1
ATOM 616 C CA . HIS A 1 79 ? 0.947 11.215 0.096 1.00 92.44 79 HIS A CA 1
ATOM 617 C C . HIS A 1 79 ? -0.191 10.502 -0.638 1.00 92.44 79 HIS A C 1
ATOM 619 O O . HIS A 1 79 ? -1.348 10.655 -0.252 1.00 92.44 79 HIS A O 1
ATOM 625 N N . LYS A 1 80 ? 0.118 9.657 -1.630 1.00 95.00 80 LYS A N 1
ATOM 626 C CA . LYS A 1 80 ? -0.888 8.819 -2.309 1.00 95.00 80 LYS A CA 1
ATOM 627 C C . LYS A 1 80 ? -1.568 7.842 -1.351 1.00 95.00 80 LYS A C 1
ATOM 629 O O . LYS A 1 80 ? -2.772 7.617 -1.450 1.00 95.00 80 LYS A O 1
ATOM 634 N N . ILE A 1 81 ? -0.808 7.252 -0.428 1.00 95.56 81 ILE A N 1
ATOM 635 C CA . ILE A 1 81 ? -1.354 6.337 0.583 1.00 95.56 81 ILE A CA 1
ATOM 636 C C . ILE A 1 81 ? -2.276 7.100 1.537 1.00 95.56 81 ILE A C 1
ATOM 638 O O . ILE A 1 81 ? -3.399 6.661 1.786 1.00 95.56 81 ILE A O 1
ATOM 642 N N . MET A 1 82 ? -1.840 8.260 2.027 1.00 94.50 82 MET A N 1
ATOM 643 C CA . MET A 1 82 ? -2.647 9.089 2.927 1.00 94.50 82 MET A CA 1
ATOM 644 C C . MET A 1 82 ? -3.932 9.584 2.253 1.00 94.50 82 MET A C 1
ATOM 646 O O . MET A 1 82 ? -5.005 9.557 2.860 1.00 94.50 82 MET A O 1
ATOM 650 N N . GLU A 1 83 ? -3.858 9.965 0.976 1.00 94.44 83 GLU A N 1
ATOM 651 C CA . GLU A 1 83 ? -5.025 10.321 0.168 1.00 94.44 83 GLU A CA 1
ATOM 652 C C . GLU A 1 83 ? -5.995 9.139 0.014 1.00 94.44 83 GLU A C 1
ATOM 654 O O . GLU A 1 83 ? -7.200 9.296 0.225 1.00 94.44 83 GLU A O 1
ATOM 659 N N . HIS A 1 84 ? -5.477 7.935 -0.253 1.00 95.62 84 HIS A N 1
ATOM 660 C CA . HIS A 1 84 ? -6.292 6.724 -0.339 1.00 95.62 84 HIS A CA 1
ATOM 661 C C . HIS A 1 84 ? -7.037 6.426 0.969 1.00 95.62 84 HIS A C 1
ATOM 663 O O . HIS A 1 84 ? -8.241 6.168 0.937 1.00 95.62 84 HIS A O 1
ATOM 669 N N . ILE A 1 85 ? -6.354 6.501 2.117 1.00 95.25 85 ILE A N 1
ATOM 670 C CA . ILE A 1 85 ? -6.976 6.298 3.435 1.00 95.25 85 ILE A CA 1
ATOM 671 C C . ILE A 1 85 ? -8.068 7.346 3.662 1.00 95.25 85 ILE A C 1
ATOM 673 O O . ILE A 1 85 ? -9.183 7.005 4.059 1.00 95.25 85 ILE A O 1
ATOM 677 N N . ARG A 1 86 ? -7.796 8.617 3.348 1.00 95.19 86 ARG A N 1
ATOM 678 C CA . ARG A 1 86 ? -8.773 9.701 3.498 1.00 95.19 86 ARG A CA 1
ATOM 679 C C . ARG A 1 86 ? -10.031 9.466 2.660 1.00 95.19 86 ARG A C 1
ATOM 681 O O . ARG A 1 86 ? -11.132 9.650 3.177 1.00 95.19 86 ARG A O 1
ATOM 688 N N . TRP A 1 87 ? -9.895 9.046 1.403 1.00 95.31 87 TRP A N 1
ATOM 689 C CA . TRP A 1 87 ? -11.049 8.714 0.562 1.00 95.31 87 TRP A CA 1
ATOM 690 C C . TRP A 1 87 ? -11.787 7.466 1.042 1.00 95.31 87 TRP A C 1
ATOM 692 O O . TRP A 1 87 ? -13.016 7.463 1.052 1.00 95.31 87 TRP A 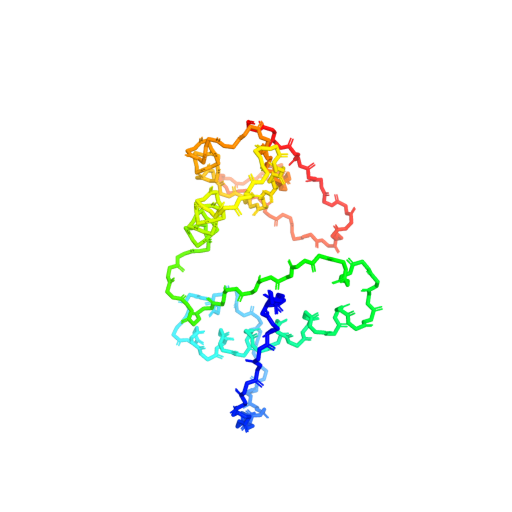O 1
ATOM 702 N N . ALA A 1 88 ? -11.069 6.432 1.491 1.00 94.44 88 ALA A N 1
ATOM 703 C CA . ALA A 1 88 ? -11.682 5.226 2.041 1.00 94.44 88 ALA A CA 1
ATOM 704 C C . ALA A 1 88 ? -12.541 5.548 3.272 1.00 94.44 88 ALA A C 1
ATOM 706 O O . ALA A 1 88 ? -13.682 5.101 3.342 1.00 94.44 88 ALA A O 1
ATOM 707 N N . LYS A 1 89 ? -12.046 6.395 4.183 1.00 94.38 89 LYS A N 1
ATOM 708 C CA . LYS A 1 89 ? -12.786 6.863 5.369 1.00 94.38 89 LYS A CA 1
ATOM 709 C C . LYS A 1 89 ? -14.066 7.625 5.033 1.00 94.38 89 LYS A C 1
ATOM 711 O O . LYS A 1 89 ? -15.033 7.563 5.784 1.00 94.38 89 LYS A O 1
ATOM 716 N N . GLN A 1 90 ? -14.059 8.380 3.936 1.00 93.81 90 GLN A N 1
ATOM 717 C CA . GLN A 1 90 ? -15.223 9.146 3.479 1.00 93.81 90 GLN A CA 1
ATOM 718 C C . GLN A 1 90 ? -16.264 8.271 2.771 1.00 93.81 90 GLN A C 1
ATOM 720 O O . GLN A 1 90 ? -17.397 8.712 2.572 1.00 93.81 90 GLN A O 1
ATOM 725 N N . ALA A 1 91 ? -15.902 7.047 2.376 1.00 94.31 91 ALA A N 1
ATOM 726 C CA . ALA A 1 91 ? -16.810 6.151 1.685 1.00 94.31 91 ALA A CA 1
ATOM 727 C C . ALA A 1 91 ? -17.922 5.644 2.626 1.00 94.31 91 ALA A C 1
ATOM 729 O O . ALA A 1 91 ? -17.667 5.321 3.792 1.00 94.31 91 ALA A O 1
ATOM 730 N N . PRO A 1 92 ? -19.166 5.515 2.129 1.00 95.00 92 PRO A N 1
ATOM 731 C CA . PRO A 1 92 ? -20.250 4.952 2.919 1.00 95.00 92 PRO A CA 1
ATOM 732 C C . PRO A 1 92 ? -19.934 3.496 3.284 1.00 95.00 92 PRO A C 1
ATOM 734 O O . PRO A 1 92 ? -19.597 2.686 2.423 1.00 95.00 92 PRO A O 1
ATOM 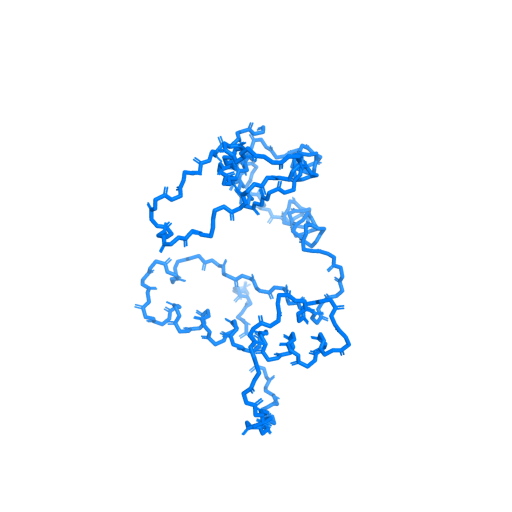737 N N . GLY A 1 93 ? -20.065 3.159 4.568 1.00 93.94 93 GLY A N 1
ATOM 738 C CA . GLY A 1 93 ? -19.806 1.806 5.069 1.00 93.94 93 GLY A CA 1
ATOM 739 C C . GLY A 1 93 ? -18.344 1.505 5.408 1.00 93.94 93 GLY A C 1
ATOM 740 O O . GLY A 1 93 ? -18.015 0.339 5.619 1.00 93.94 93 GLY A O 1
ATOM 741 N N . TYR A 1 94 ? -17.473 2.519 5.486 1.00 94.56 94 TYR A N 1
ATOM 742 C CA . TYR A 1 94 ? -16.118 2.348 6.008 1.00 94.56 94 TYR A CA 1
ATOM 743 C C . TYR A 1 94 ? -16.139 1.803 7.452 1.00 94.56 94 TYR A C 1
ATOM 745 O O . TYR A 1 94 ? -16.741 2.432 8.329 1.00 94.56 94 TYR A O 1
ATOM 753 N N . PRO A 1 95 ? -15.497 0.654 7.742 1.00 95.19 95 PRO A N 1
ATOM 754 C CA . PRO A 1 95 ? -15.461 0.113 9.096 1.00 95.19 95 PRO A CA 1
ATOM 755 C C . PRO A 1 95 ? -14.580 0.987 10.009 1.00 95.19 95 PRO A C 1
ATOM 757 O O . PRO A 1 95 ? -13.390 1.136 9.724 1.00 95.19 95 PRO A O 1
ATOM 760 N N . PRO A 1 96 ? -15.096 1.508 11.141 1.00 92.19 96 PRO A N 1
ATOM 761 C CA . PRO A 1 96 ? -14.344 2.426 12.006 1.00 92.19 96 PRO A CA 1
ATOM 762 C C . PRO A 1 96 ? -13.130 1.780 12.690 1.00 92.19 96 PRO A C 1
ATOM 764 O O . PRO A 1 96 ? -12.198 2.477 13.064 1.00 92.19 96 PRO A O 1
ATOM 767 N N . ASN A 1 97 ? -13.118 0.451 12.822 1.00 95.12 97 ASN A N 1
ATOM 768 C CA . ASN A 1 97 ? -12.025 -0.311 13.437 1.00 95.12 97 ASN A CA 1
ATOM 769 C C . ASN A 1 97 ? -11.131 -0.988 12.385 1.00 95.12 97 ASN A C 1
ATOM 771 O O . ASN A 1 97 ? -10.595 -2.077 12.616 1.00 95.12 97 ASN A O 1
ATOM 775 N N . THR A 1 98 ? -11.011 -0.386 11.199 1.00 95.38 98 THR A N 1
ATOM 776 C CA . THR A 1 98 ? -10.062 -0.852 10.183 1.00 95.38 98 THR A CA 1
ATOM 777 C C . THR A 1 98 ? -8.643 -0.722 10.731 1.00 95.38 98 THR A C 1
ATOM 779 O O . THR A 1 98 ? -8.280 0.295 11.313 1.00 95.38 98 THR A O 1
ATOM 782 N N . ARG A 1 99 ? -7.847 -1.786 10.588 1.00 96.75 99 ARG A N 1
ATOM 783 C CA . ARG A 1 99 ? -6.459 -1.825 11.059 1.00 96.75 99 ARG A CA 1
ATOM 784 C C . ARG A 1 99 ? -5.521 -1.542 9.897 1.00 96.75 99 ARG A C 1
ATOM 786 O O . ARG A 1 99 ? -5.530 -2.296 8.923 1.00 96.75 99 ARG A O 1
ATOM 793 N N . HIS A 1 100 ? -4.705 -0.506 10.028 1.00 96.38 100 HIS A N 1
ATOM 794 C CA . HIS A 1 100 ? -3.741 -0.088 9.012 1.00 96.38 100 HIS A CA 1
ATOM 795 C C . HIS A 1 100 ? -2.333 -0.482 9.428 1.00 96.38 100 HIS A C 1
ATOM 797 O O . HIS A 1 100 ? -1.955 -0.314 10.583 1.00 96.38 100 HIS A O 1
ATOM 803 N N . CYS A 1 101 ? -1.561 -0.992 8.473 1.00 96.31 101 CYS A N 1
ATOM 804 C CA . CYS A 1 101 ? -0.141 -1.253 8.640 1.00 96.31 101 CYS A CA 1
ATOM 805 C C . CYS A 1 101 ? 0.601 -0.612 7.471 1.00 96.31 101 CYS A C 1
ATOM 807 O O . CYS A 1 101 ? 0.322 -0.942 6.316 1.00 96.31 101 CYS A O 1
ATOM 809 N N . LEU A 1 102 ? 1.521 0.304 7.765 1.00 95.19 102 LEU A N 1
ATOM 810 C CA . LEU A 1 102 ? 2.331 0.982 6.761 1.00 95.19 102 LEU A CA 1
ATOM 811 C C . LEU A 1 102 ? 3.795 0.593 6.930 1.00 95.19 102 LEU A C 1
ATOM 813 O O . LEU A 1 102 ? 4.358 0.691 8.016 1.00 95.19 102 LEU A O 1
ATOM 817 N N . TYR A 1 103 ? 4.413 0.142 5.846 1.00 94.75 103 TYR A N 1
ATOM 818 C CA . TYR A 1 103 ? 5.831 -0.187 5.827 1.00 94.75 103 TYR A CA 1
ATOM 819 C C . TYR A 1 103 ? 6.645 0.995 5.300 1.00 94.75 103 TYR A C 1
ATOM 821 O O . TYR A 1 103 ? 6.322 1.552 4.250 1.00 94.75 103 TYR A O 1
ATOM 829 N N . GLY A 1 104 ? 7.716 1.340 6.011 1.00 91.12 104 GLY A N 1
ATOM 830 C CA . GLY A 1 104 ? 8.681 2.335 5.559 1.00 91.12 104 GLY A CA 1
ATOM 831 C C . GLY A 1 104 ? 9.666 2.756 6.644 1.00 91.12 104 GLY A C 1
ATOM 832 O O . GLY A 1 104 ? 9.456 2.535 7.837 1.00 91.12 104 GLY A O 1
ATOM 833 N N . LEU A 1 105 ? 10.778 3.350 6.218 1.00 87.12 105 LEU A N 1
ATOM 834 C CA . LEU A 1 105 ? 11.847 3.797 7.115 1.00 87.12 105 LEU A CA 1
ATOM 835 C C . LEU A 1 105 ? 11.767 5.283 7.456 1.00 87.12 105 LEU A C 1
ATOM 837 O O . LEU A 1 105 ? 12.388 5.699 8.434 1.00 87.12 105 LEU A O 1
ATOM 841 N N . ASP A 1 106 ? 10.987 6.060 6.713 1.00 87.62 106 ASP A N 1
ATOM 842 C CA . ASP A 1 106 ? 10.907 7.505 6.887 1.00 87.62 106 ASP A CA 1
ATOM 843 C C . ASP A 1 106 ? 10.213 7.864 8.207 1.00 87.62 106 ASP A C 1
ATOM 845 O O . ASP A 1 106 ? 9.243 7.227 8.628 1.00 87.62 106 ASP A O 1
ATOM 849 N N . ALA A 1 107 ? 10.753 8.865 8.905 1.00 87.31 107 ALA A N 1
ATOM 850 C CA . ALA A 1 107 ? 10.197 9.327 10.177 1.00 87.31 107 ALA A CA 1
ATOM 851 C C . ALA A 1 107 ? 8.854 10.050 9.983 1.00 87.31 107 ALA A C 1
ATOM 853 O O . ALA A 1 107 ? 8.000 10.005 10.869 1.00 87.31 107 ALA A O 1
ATOM 854 N N . ASP A 1 108 ? 8.646 10.643 8.807 1.00 89.50 108 ASP A N 1
ATOM 855 C CA . ASP A 1 108 ? 7.437 11.388 8.454 1.00 89.50 108 ASP A CA 1
ATOM 856 C C . ASP A 1 108 ? 6.190 10.496 8.476 1.00 89.50 108 ASP A C 1
ATOM 858 O O . ASP A 1 108 ? 5.104 10.947 8.851 1.00 89.50 108 ASP A O 1
ATOM 862 N N . LEU A 1 109 ? 6.356 9.188 8.242 1.00 92.44 109 LEU A N 1
ATOM 863 C CA . LEU A 1 109 ? 5.278 8.205 8.342 1.00 92.44 109 LEU A CA 1
ATOM 864 C C . LEU A 1 109 ? 4.637 8.161 9.734 1.00 92.44 109 LEU A C 1
ATOM 866 O O . LEU A 1 109 ? 3.452 7.852 9.833 1.00 92.44 109 LEU A O 1
ATOM 870 N N . ILE A 1 110 ? 5.370 8.493 10.803 1.00 93.62 110 ILE A N 1
ATOM 871 C CA . ILE A 1 110 ? 4.819 8.572 12.168 1.00 93.62 110 ILE A CA 1
ATOM 872 C C . ILE A 1 110 ? 3.791 9.698 12.243 1.00 93.62 110 ILE A C 1
ATOM 874 O O . ILE A 1 110 ? 2.648 9.479 12.646 1.00 93.62 110 ILE A O 1
ATOM 878 N N . 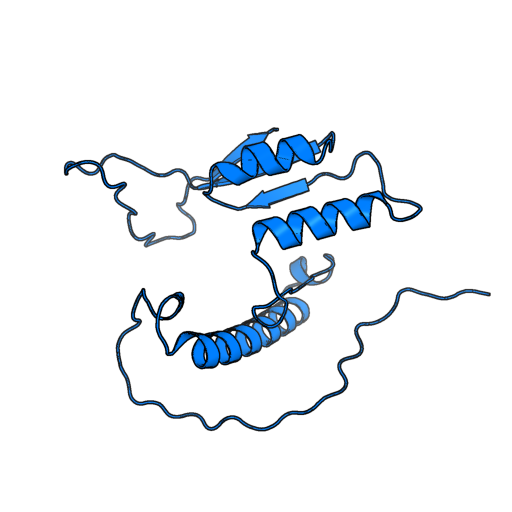MET A 1 111 ? 4.181 10.896 11.807 1.00 93.69 111 MET A N 1
ATOM 879 C CA . MET A 1 111 ? 3.306 12.065 11.838 1.00 93.69 111 MET A CA 1
ATOM 880 C C . MET A 1 111 ? 2.126 11.910 10.887 1.00 93.69 111 MET A C 1
ATOM 882 O O . MET A 1 111 ? 0.993 12.211 11.264 1.00 93.69 111 MET A O 1
ATOM 886 N N . LEU A 1 112 ? 2.361 11.383 9.685 1.00 93.56 112 LEU A N 1
ATOM 887 C CA . LEU A 1 112 ? 1.286 11.132 8.733 1.00 93.56 112 LEU A CA 1
ATOM 888 C C . LEU A 1 112 ? 0.270 10.122 9.285 1.00 93.56 112 LEU A C 1
ATOM 890 O O . LEU A 1 112 ? -0.932 10.352 9.163 1.00 93.56 112 LEU A O 1
ATOM 894 N N . SER A 1 113 ? 0.730 9.065 9.965 1.00 93.12 113 SER A N 1
ATOM 895 C CA . SER A 1 113 ? -0.149 8.077 10.608 1.00 93.12 113 SER A CA 1
ATOM 896 C C . SER A 1 113 ? -1.020 8.703 11.697 1.00 93.12 113 SER A C 1
ATOM 898 O O . SER A 1 113 ? -2.228 8.473 11.713 1.00 93.12 113 SER A O 1
ATOM 900 N N . LEU A 1 114 ? -0.444 9.549 12.559 1.00 94.44 114 LEU A N 1
ATOM 901 C CA . LEU A 1 114 ? -1.179 10.251 13.620 1.00 94.44 114 LEU A CA 1
ATOM 902 C C . LEU A 1 114 ? -2.290 11.150 13.059 1.00 94.44 114 LEU A C 1
ATOM 904 O O . LEU A 1 114 ? -3.417 11.139 13.556 1.00 94.44 114 LEU A O 1
ATOM 908 N N . VAL A 1 115 ? -1.995 11.890 11.988 1.00 94.94 115 VAL A N 1
ATOM 909 C CA . VAL A 1 115 ? -2.949 12.816 11.351 1.00 94.94 115 VAL A CA 1
ATOM 910 C C . VAL A 1 115 ? -4.102 12.076 10.661 1.00 94.94 115 VAL A C 1
ATOM 912 O O . VAL A 1 115 ? -5.155 12.668 10.417 1.00 94.94 115 VAL A O 1
ATOM 915 N N . THR A 1 116 ? -3.980 10.770 10.396 1.00 93.56 116 THR A N 1
ATOM 916 C CA . THR A 1 116 ? -5.119 9.995 9.878 1.00 93.56 116 THR A CA 1
ATOM 917 C C . THR A 1 116 ? -6.263 9.879 10.881 1.00 93.56 116 THR A C 1
ATOM 919 O O . THR A 1 116 ? -7.402 9.691 10.450 1.00 93.56 116 THR A O 1
ATOM 922 N N . HIS A 1 117 ? -6.000 10.002 12.189 1.00 93.50 117 HIS A N 1
ATOM 923 C CA . HIS A 1 117 ? -6.967 9.736 13.260 1.00 93.50 117 HIS A CA 1
ATOM 924 C C . HIS A 1 117 ? -7.646 8.355 13.136 1.00 93.50 117 HIS A C 1
ATOM 926 O O . HIS A 1 117 ? -8.844 8.218 13.396 1.00 93.50 117 HIS A O 1
ATOM 932 N N . GLU A 1 118 ? -6.916 7.337 12.678 1.00 95.19 118 GLU A N 1
ATOM 933 C CA . GLU A 1 118 ? -7.377 5.947 12.709 1.00 95.19 118 GLU A CA 1
ATOM 934 C C . GLU A 1 118 ? -7.046 5.309 14.067 1.00 95.19 118 GLU A C 1
ATOM 936 O O . GLU A 1 118 ? -5.909 5.416 14.523 1.00 95.19 118 GLU A O 1
ATOM 941 N N . PRO A 1 119 ? -7.995 4.611 14.718 1.00 94.06 119 PRO A N 1
ATOM 942 C CA . PRO A 1 119 ? -7.784 4.055 16.059 1.00 94.06 119 PRO A CA 1
ATOM 943 C C . PRO A 1 119 ? -6.795 2.881 16.093 1.00 94.06 119 PRO A C 1
ATOM 945 O O . PRO A 1 119 ? -6.312 2.503 17.159 1.00 94.06 119 PRO A O 1
ATOM 948 N N . HIS A 1 120 ? -6.526 2.257 14.945 1.00 96.38 120 HIS A N 1
ATOM 949 C CA . HIS A 1 120 ? -5.646 1.100 14.839 1.00 96.38 120 HIS A CA 1
ATOM 950 C C . HIS A 1 120 ? -4.669 1.277 13.678 1.00 96.38 120 HIS A C 1
ATOM 952 O O . HIS A 1 120 ? -4.932 0.830 12.559 1.00 96.38 120 HIS A O 1
ATOM 958 N N . PHE A 1 121 ? -3.529 1.903 13.956 1.00 96.81 121 PHE A N 1
ATOM 959 C CA . PHE A 1 121 ? -2.483 2.138 12.968 1.00 96.81 121 PHE A CA 1
ATOM 960 C C . PHE A 1 121 ? -1.137 1.630 13.489 1.00 96.81 121 PHE A C 1
ATOM 962 O O . PHE A 1 121 ? -0.762 1.895 14.629 1.00 96.81 121 PHE A O 1
ATOM 969 N N . CYS A 1 122 ? -0.398 0.890 12.665 1.00 96.25 122 CYS A N 1
ATOM 970 C CA . CYS A 1 122 ? 0.961 0.473 12.983 1.00 96.25 122 CYS A CA 1
ATOM 971 C C . CYS A 1 122 ? 1.938 0.727 11.832 1.00 96.25 122 CYS A C 1
ATOM 973 O O . CYS A 1 122 ? 1.575 0.707 10.654 1.00 96.25 122 CYS A O 1
ATOM 975 N N . LEU A 1 123 ? 3.202 0.946 12.186 1.00 95.00 123 LEU A N 1
ATOM 976 C CA . LEU A 1 123 ? 4.311 1.063 11.251 1.00 95.00 123 LEU A CA 1
ATOM 977 C C . LEU A 1 123 ? 5.200 -0.173 11.337 1.00 95.00 123 LEU A C 1
ATOM 979 O O . LEU A 1 123 ? 5.688 -0.512 12.415 1.00 95.00 123 LEU A O 1
ATOM 983 N N . LEU A 1 124 ? 5.435 -0.826 10.201 1.00 93.81 124 LEU A N 1
ATOM 984 C CA . LEU A 1 124 ? 6.401 -1.913 10.075 1.00 93.81 124 LEU A CA 1
ATOM 985 C C . LEU A 1 124 ? 7.735 -1.332 9.599 1.00 93.81 124 LEU A C 1
ATOM 987 O O . LEU A 1 124 ? 7.827 -0.822 8.481 1.00 93.81 124 LEU A O 1
ATOM 991 N N . ARG A 1 125 ? 8.766 -1.392 10.444 1.00 89.56 125 ARG A N 1
ATOM 992 C CA . ARG A 1 125 ? 10.073 -0.771 10.176 1.00 89.56 125 ARG A CA 1
ATOM 993 C C . ARG A 1 125 ? 11.187 -1.795 10.328 1.00 89.56 125 ARG A C 1
ATOM 995 O O . ARG A 1 125 ? 11.138 -2.622 11.233 1.00 89.56 125 ARG A O 1
ATOM 1002 N N . GLU A 1 126 ? 12.200 -1.731 9.474 1.00 87.56 126 GLU A N 1
ATOM 1003 C CA . GLU A 1 126 ? 13.409 -2.542 9.649 1.00 87.56 126 GLU A CA 1
ATOM 1004 C C . GLU A 1 126 ? 14.278 -1.957 10.764 1.00 87.56 126 GLU A C 1
ATOM 1006 O O . GLU A 1 126 ? 14.395 -0.735 10.907 1.00 87.56 126 GLU A O 1
ATOM 1011 N N . VAL A 1 127 ? 14.903 -2.831 11.553 1.00 80.44 127 VAL A N 1
ATOM 1012 C CA . VAL A 1 127 ? 15.930 -2.423 12.512 1.00 80.44 127 VAL A CA 1
ATOM 1013 C C . VAL A 1 127 ? 17.186 -2.049 11.740 1.00 80.44 127 VAL A C 1
ATOM 1015 O O . VAL A 1 127 ? 17.775 -2.873 11.046 1.00 80.44 127 VAL A O 1
ATOM 1018 N N . VAL A 1 128 ? 17.621 -0.803 11.896 1.00 70.75 128 VAL A N 1
ATOM 1019 C CA . VAL A 1 128 ? 18.905 -0.341 11.369 1.00 70.75 128 VAL A CA 1
ATOM 1020 C C . VAL A 1 128 ? 19.952 -0.527 12.464 1.00 70.75 128 VAL A C 1
ATOM 1022 O O . VAL A 1 128 ? 19.852 0.096 13.523 1.00 70.75 128 VAL A O 1
ATOM 1025 N N . SER A 1 129 ? 20.945 -1.388 12.228 1.00 64.56 129 SER A N 1
ATOM 1026 C CA . SER A 1 129 ? 22.108 -1.490 13.112 1.00 64.56 129 SER A CA 1
ATOM 1027 C C . SER A 1 129 ? 23.079 -0.343 12.831 1.00 64.56 129 SER A C 1
ATOM 1029 O O . SER A 1 129 ? 23.421 -0.062 11.685 1.00 64.56 129 SER A O 1
ATOM 1031 N N . TYR A 1 130 ? 23.542 0.324 13.887 1.00 61.81 130 TYR A N 1
ATOM 1032 C CA . TYR A 1 130 ? 24.535 1.401 13.799 1.00 61.81 130 TYR A CA 1
ATOM 1033 C C . TYR A 1 130 ? 25.944 0.934 14.205 1.00 61.81 130 TYR A C 1
ATOM 1035 O O . TYR A 1 130 ? 26.826 1.759 14.430 1.00 61.81 130 TYR A O 1
ATOM 1043 N N . THR A 1 131 ? 26.193 -0.378 14.292 1.00 52.75 131 THR A N 1
ATOM 1044 C CA . THR A 1 131 ? 27.461 -0.956 14.786 1.00 52.75 131 THR A CA 1
ATOM 1045 C C . THR A 1 131 ? 28.609 -0.946 13.765 1.00 52.75 131 THR A C 1
ATOM 1047 O O . THR A 1 131 ? 29.515 -1.771 13.840 1.00 52.75 131 THR A O 1
ATOM 1050 N N . GLY A 1 132 ? 28.610 -0.001 12.821 1.00 51.28 132 GLY A N 1
ATOM 1051 C CA . GLY A 1 132 ? 29.712 0.238 11.888 1.00 51.28 132 GLY A CA 1
ATOM 1052 C C . GLY A 1 132 ? 30.565 1.420 12.346 1.00 51.28 132 GLY A C 1
ATOM 1053 O O . GLY A 1 132 ? 30.148 2.573 12.245 1.00 51.28 132 GLY A O 1
ATOM 1054 N N . GLY A 1 133 ? 31.766 1.149 12.858 1.00 51.03 133 GLY A N 1
ATOM 1055 C CA . GLY A 1 133 ? 32.729 2.166 13.281 1.00 51.03 133 GLY A CA 1
ATOM 1056 C C . GLY A 1 133 ? 33.237 3.017 12.113 1.00 51.03 133 GLY A C 1
ATOM 1057 O O . GLY A 1 133 ? 34.250 2.699 11.502 1.00 51.03 133 GLY A O 1
ATOM 1058 N N . GLY A 1 134 ? 32.551 4.120 11.811 1.00 50.06 134 GLY A N 1
ATOM 1059 C CA . GLY A 1 134 ? 32.999 5.096 10.819 1.00 50.06 134 GLY A CA 1
ATOM 1060 C C . GLY A 1 134 ? 31.994 6.224 10.599 1.00 50.06 134 GLY A C 1
ATOM 1061 O O . GLY A 1 134 ? 31.034 6.061 9.863 1.00 50.06 134 GLY A O 1
ATOM 1062 N N . LYS A 1 135 ? 32.231 7.374 11.248 1.00 51.00 135 LYS A N 1
ATOM 1063 C CA . LYS A 1 135 ? 31.617 8.699 11.003 1.00 51.00 135 LYS A CA 1
ATOM 1064 C C . LYS A 1 135 ? 30.183 8.694 10.428 1.00 51.00 135 LYS A C 1
ATOM 1066 O O . LYS A 1 135 ? 29.981 8.969 9.250 1.00 51.00 135 LYS A O 1
ATOM 1071 N N . GLY A 1 136 ? 29.190 8.517 11.301 1.00 51.47 136 GLY A N 1
ATOM 1072 C CA . GLY A 1 136 ? 27.857 9.121 11.143 1.00 51.47 136 GLY A CA 1
ATOM 1073 C C . GLY A 1 136 ? 26.990 8.657 9.968 1.00 51.47 136 GLY A C 1
ATOM 1074 O O . GLY A 1 136 ? 25.962 9.282 9.722 1.00 51.47 136 GLY A O 1
ATOM 1075 N N . GLN A 1 137 ? 27.355 7.591 9.255 1.00 48.25 137 GLN A N 1
ATOM 1076 C CA . GLN A 1 137 ? 26.484 6.976 8.255 1.00 48.25 137 GLN A CA 1
ATOM 1077 C C . GLN A 1 137 ? 26.018 5.608 8.761 1.00 48.25 137 GLN A C 1
ATOM 1079 O O . GLN A 1 137 ? 26.864 4.794 9.132 1.00 48.25 137 GLN A O 1
ATOM 1084 N N . PRO A 1 138 ? 24.699 5.334 8.806 1.00 48.16 138 PRO A N 1
ATOM 1085 C CA . PRO A 1 138 ? 24.215 3.997 9.116 1.00 48.16 138 PRO A CA 1
ATOM 1086 C C . PRO A 1 138 ? 24.785 3.026 8.083 1.00 48.16 138 PRO A C 1
ATOM 1088 O O . PRO A 1 138 ? 24.538 3.173 6.882 1.00 48.16 138 PRO A O 1
ATOM 1091 N N . ALA A 1 139 ? 25.557 2.045 8.546 1.00 47.00 139 ALA A N 1
ATOM 1092 C CA . ALA A 1 139 ? 25.961 0.930 7.714 1.00 47.00 139 ALA A CA 1
ATOM 1093 C C . ALA A 1 139 ? 24.693 0.132 7.394 1.00 47.00 139 ALA A C 1
ATOM 1095 O O . ALA A 1 139 ? 24.182 -0.619 8.219 1.00 47.00 139 ALA A O 1
ATOM 1096 N N . ARG A 1 140 ? 24.143 0.341 6.194 1.00 54.56 140 ARG A N 1
ATOM 1097 C CA . ARG A 1 140 ? 23.179 -0.589 5.611 1.00 54.56 140 ARG A CA 1
ATOM 1098 C C . ARG A 1 140 ? 23.969 -1.847 5.288 1.00 54.56 140 ARG A C 1
ATOM 1100 O O . ARG A 1 140 ? 24.540 -1.934 4.204 1.00 54.56 140 ARG A O 1
ATOM 1107 N N . GLU A 1 141 ? 24.079 -2.761 6.248 1.00 53.28 141 GLU A N 1
ATOM 1108 C CA . GLU A 1 141 ? 24.518 -4.120 5.949 1.00 53.28 141 GLU A CA 1
ATOM 1109 C C . GLU A 1 141 ? 23.625 -4.605 4.809 1.00 53.28 141 GLU A C 1
ATOM 1111 O O . GLU A 1 141 ? 22.397 -4.633 4.927 1.00 53.28 141 GLU A O 1
ATOM 1116 N N . ALA A 1 142 ? 24.231 -4.821 3.640 1.00 50.28 142 ALA A N 1
ATOM 1117 C CA . ALA A 1 142 ? 23.519 -5.360 2.501 1.00 50.28 142 ALA A CA 1
ATOM 1118 C C . ALA A 1 142 ? 22.964 -6.705 2.963 1.00 50.28 142 ALA A C 1
ATOM 1120 O O . ALA A 1 142 ? 23.730 -7.603 3.294 1.00 50.28 142 ALA A O 1
ATOM 1121 N N . LEU A 1 143 ? 21.641 -6.785 3.086 1.00 52.78 143 LEU A N 1
ATOM 1122 C CA . LEU A 1 143 ? 20.951 -7.932 3.656 1.00 52.78 143 LEU A CA 1
ATOM 1123 C C . LEU A 1 143 ? 21.221 -9.151 2.766 1.00 52.78 143 LEU A C 1
ATOM 1125 O O . LEU A 1 143 ? 20.564 -9.325 1.740 1.00 52.78 143 LEU A O 1
ATOM 1129 N N . GLU A 1 144 ? 22.204 -9.975 3.131 1.00 53.69 144 GLU A N 1
ATOM 1130 C CA . GLU A 1 144 ? 22.515 -11.215 2.409 1.00 53.69 144 GLU A CA 1
ATOM 1131 C C . GLU A 1 144 ? 21.366 -12.229 2.551 1.00 53.69 144 GLU A C 1
ATOM 1133 O O . GLU A 1 144 ? 21.098 -12.984 1.618 1.00 53.69 144 GLU A O 1
ATOM 1138 N N . ASN A 1 145 ? 20.606 -12.159 3.655 1.00 56.78 145 ASN A N 1
ATOM 1139 C CA . ASN A 1 145 ? 19.440 -12.998 3.930 1.00 56.78 145 ASN A CA 1
ATOM 1140 C C . ASN A 1 145 ? 18.204 -12.168 4.337 1.00 56.78 145 ASN A C 1
ATOM 1142 O O . ASN A 1 145 ? 18.104 -11.714 5.478 1.00 56.78 145 ASN A O 1
ATOM 1146 N N . PRO A 1 146 ? 17.182 -12.041 3.469 1.00 57.19 146 PRO A N 1
ATOM 1147 C CA . PRO A 1 146 ? 15.929 -11.351 3.799 1.00 57.19 146 PRO A CA 1
ATOM 1148 C C . PRO A 1 146 ? 15.116 -11.996 4.934 1.00 57.19 146 PRO A C 1
ATOM 1150 O O . PRO A 1 146 ? 14.171 -11.386 5.418 1.00 57.19 146 PRO A O 1
ATOM 1153 N N . GLY A 1 147 ? 15.428 -13.241 5.316 1.00 57.25 147 GLY A N 1
ATOM 1154 C CA . GLY A 1 147 ? 14.774 -13.952 6.420 1.00 57.25 147 GLY A CA 1
ATOM 1155 C C . GLY A 1 147 ? 15.363 -13.656 7.804 1.00 57.25 147 GLY A C 1
ATOM 1156 O O . GLY A 1 147 ? 14.757 -14.032 8.801 1.00 57.25 147 GLY A O 1
ATOM 1157 N N . GLU A 1 148 ? 16.521 -12.991 7.867 1.00 59.09 148 GLU A N 1
ATOM 1158 C CA . GLU A 1 148 ? 17.217 -12.635 9.115 1.00 59.09 148 GLU A CA 1
ATOM 1159 C C . GLU A 1 148 ? 16.982 -11.171 9.523 1.00 59.09 148 GLU A C 1
ATOM 1161 O O . GLU A 1 148 ? 17.413 -10.738 10.593 1.00 59.09 148 GLU A O 1
ATOM 1166 N N . SER A 1 149 ? 16.276 -10.390 8.698 1.00 66.25 149 SER A N 1
ATOM 1167 C CA . SER A 1 149 ? 15.968 -8.999 9.011 1.00 66.25 149 SER A CA 1
ATOM 1168 C C . SER A 1 149 ? 15.005 -8.905 10.195 1.00 66.25 149 SER A C 1
ATOM 1170 O O . SER A 1 149 ? 13.905 -9.461 10.210 1.00 66.25 149 SER A O 1
ATOM 1172 N N . THR A 1 150 ? 15.430 -8.166 11.219 1.00 80.19 150 THR A N 1
ATOM 1173 C CA . THR A 1 150 ? 14.570 -7.859 12.362 1.00 80.19 150 THR A CA 1
ATOM 1174 C C . THR A 1 150 ? 13.664 -6.693 11.991 1.00 80.19 150 THR A C 1
ATOM 1176 O O . THR A 1 150 ? 14.138 -5.620 11.614 1.00 80.19 150 THR A O 1
ATOM 1179 N N . PHE A 1 151 ? 12.356 -6.891 12.127 1.00 87.25 151 PHE A N 1
ATOM 1180 C CA . PHE A 1 151 ? 11.364 -5.833 11.979 1.00 87.25 151 PHE A CA 1
ATOM 1181 C C . PHE A 1 151 ? 10.816 -5.431 13.346 1.00 87.25 151 PHE A C 1
ATOM 1183 O O . PHE A 1 151 ? 10.591 -6.274 14.214 1.00 87.25 151 PHE A O 1
ATOM 1190 N N . VAL A 1 152 ? 10.550 -4.140 13.516 1.00 88.25 152 VAL A N 1
ATOM 1191 C CA . VAL A 1 152 ? 9.816 -3.596 14.657 1.00 88.25 152 VAL A CA 1
ATOM 1192 C C . VAL A 1 152 ? 8.448 -3.147 14.176 1.00 88.25 152 VAL A C 1
ATOM 1194 O O . VAL A 1 152 ? 8.324 -2.459 13.160 1.00 88.25 152 VAL A O 1
ATOM 1197 N N . LEU A 1 153 ? 7.423 -3.532 14.931 1.00 92.19 153 LEU A N 1
ATOM 1198 C CA . LEU A 1 153 ? 6.069 -3.031 14.764 1.00 92.19 153 LEU A CA 1
ATOM 1199 C C . LEU A 1 153 ? 5.846 -1.889 15.759 1.00 92.19 153 LEU A C 1
ATOM 1201 O O . LEU A 1 153 ? 5.739 -2.122 16.962 1.00 92.19 153 LEU A O 1
ATOM 1205 N N . LEU A 1 154 ? 5.800 -0.655 15.264 1.00 92.00 154 LEU A N 1
ATOM 1206 C CA . LEU A 1 154 ? 5.489 0.520 16.071 1.00 92.00 154 LEU A CA 1
ATOM 1207 C C . LEU A 1 154 ? 3.981 0.763 16.035 1.00 92.00 154 LEU A C 1
ATOM 1209 O O . LEU A 1 154 ? 3.429 1.061 14.978 1.00 92.00 154 LEU A O 1
ATOM 1213 N N . GLN A 1 155 ? 3.326 0.638 17.184 1.00 92.56 155 GLN A N 1
ATOM 1214 C CA . GLN A 1 155 ? 1.923 1.005 17.337 1.00 92.56 155 GLN A CA 1
ATOM 1215 C C . GLN A 1 155 ? 1.815 2.524 17.506 1.00 92.56 155 GLN A C 1
ATOM 1217 O O . GLN A 1 155 ? 2.518 3.092 18.344 1.00 92.56 155 GLN A O 1
ATOM 1222 N N . ILE A 1 156 ? 0.962 3.149 16.695 1.00 89.25 156 ILE A N 1
ATOM 1223 C CA . ILE A 1 156 ? 0.622 4.575 16.759 1.00 89.25 156 ILE A CA 1
ATOM 1224 C C . ILE A 1 156 ? -0.664 4.753 17.567 1.00 89.25 156 ILE A C 1
ATOM 1226 O O . ILE A 1 156 ? -1.546 3.862 17.468 1.00 89.25 156 ILE A O 1
#

InterPro domains:
  IPR004859 Xrn1, N-terminal [PF03159] (38-126)
  IPR027073 5'-3' exoribonuclease [PTHR12341] (38-155)

Sequence (156 aa):
MLHGPTKLQARGLFSSVPDSLPGRAHHQNAIASPLRPAFMVRLGAHFRFFVRKKIAEDVAWRRPTIIFSGHDVPGEGEHKIMEHIRWAKQAPGYPPNTRHCLYGLDADLIMLSLVTHEPHFCLLREVVSYTGGGKGQPAREALENPGESTFVLLQI

Mean predicted aligned error: 12.85 Å

Solvent-accessible surface area (backbone atoms only — not comparable to full-atom values): 10443 Å² total; per-residue (Å²): 135,91,81,77,85,85,72,90,79,84,79,85,83,90,73,86,75,83,93,80,80,81,94,70,78,91,56,91,52,49,81,81,37,95,58,20,66,68,50,49,53,53,49,50,53,49,50,55,51,50,53,54,50,38,41,74,75,36,74,82,51,59,77,60,90,83,84,87,84,58,88,88,48,88,78,55,72,70,59,52,51,53,50,50,53,54,52,49,66,71,39,90,85,52,65,81,82,52,74,46,76,47,76,58,85,62,72,63,56,58,58,56,53,60,74,64,72,57,84,37,35,32,38,44,27,72,68,80,58,68,89,49,95,58,87,95,54,74,49,75,72,77,72,90,49,84,87,73,65,56,69,45,78,45,78,98

pLDDT: mean 76.07, std 23.28, range [28.31, 96.94]